Protein AF-A0A7C4AGH3-F1 (afdb_monomer_lite)

Organism: NCBI:txid270496

Structure (mmCIF, N/CA/C/O backbone):
data_AF-A0A7C4AGH3-F1
#
_entry.id   AF-A0A7C4AGH3-F1
#
loop_
_atom_site.group_PDB
_atom_site.id
_atom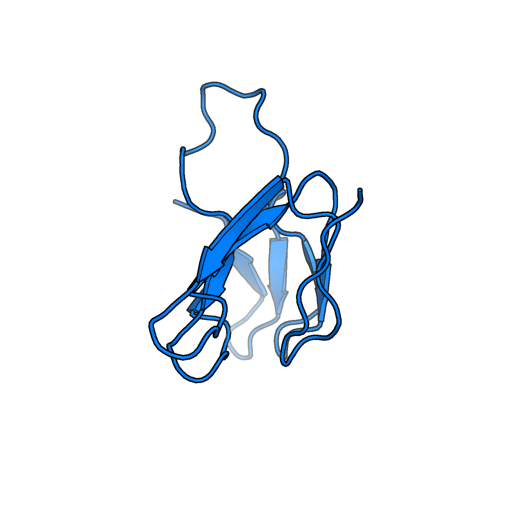_site.type_symbol
_atom_site.label_atom_id
_atom_site.label_alt_id
_atom_site.label_comp_id
_atom_site.label_asym_id
_atom_site.label_entity_id
_atom_site.label_seq_id
_atom_site.pdbx_PDB_ins_code
_atom_site.Cartn_x
_atom_site.Cartn_y
_atom_site.Cartn_z
_atom_site.occupancy
_atom_site.B_iso_or_equiv
_atom_site.auth_seq_id
_atom_site.auth_comp_id
_atom_site.auth_asym_id
_atom_site.auth_atom_id
_atom_site.pdbx_PDB_model_num
ATOM 1 N N . MET A 1 1 ? 8.895 9.320 -18.307 1.00 52.12 1 MET A N 1
ATOM 2 C CA . MET A 1 1 ? 8.225 8.017 -18.496 1.00 52.12 1 MET A CA 1
ATOM 3 C C . MET A 1 1 ? 7.557 7.686 -17.179 1.00 52.12 1 MET A C 1
ATOM 5 O O . MET A 1 1 ? 8.235 7.735 -16.166 1.00 52.12 1 MET A O 1
ATOM 9 N N . THR A 1 2 ? 6.245 7.472 -17.177 1.00 61.56 2 THR A N 1
ATOM 10 C CA . THR A 1 2 ? 5.486 7.131 -15.967 1.00 61.56 2 THR A CA 1
ATOM 11 C C . THR A 1 2 ? 5.610 5.631 -15.732 1.00 61.56 2 THR A C 1
ATOM 13 O O . THR A 1 2 ? 5.019 4.848 -16.471 1.00 61.56 2 THR A O 1
ATOM 16 N N . THR A 1 3 ? 6.412 5.229 -14.748 1.00 85.00 3 THR A N 1
ATOM 17 C CA . THR A 1 3 ? 6.564 3.816 -14.380 1.00 85.00 3 THR A CA 1
ATOM 18 C C . THR A 1 3 ? 5.343 3.380 -13.577 1.00 85.00 3 THR A C 1
ATOM 20 O O . THR A 1 3 ? 4.941 4.060 -12.636 1.00 85.00 3 THR A O 1
ATOM 23 N N . THR A 1 4 ? 4.736 2.265 -13.973 1.00 90.50 4 THR A N 1
ATOM 24 C CA . THR A 1 4 ? 3.620 1.615 -13.271 1.00 90.50 4 THR A CA 1
ATOM 25 C C . THR A 1 4 ? 4.032 0.173 -13.003 1.00 90.50 4 THR A C 1
ATOM 27 O O . THR A 1 4 ? 4.721 -0.419 -13.835 1.00 90.50 4 THR A O 1
ATOM 30 N N . ILE A 1 5 ? 3.647 -0.377 -11.855 1.00 90.62 5 ILE A N 1
ATOM 31 C CA . ILE A 1 5 ? 3.909 -1.769 -11.481 1.00 90.62 5 ILE A CA 1
ATOM 32 C C . ILE A 1 5 ? 2.591 -2.534 -11.372 1.00 90.62 5 ILE A C 1
ATOM 34 O O . ILE A 1 5 ? 1.608 -2.012 -10.849 1.00 90.62 5 ILE A O 1
ATOM 38 N N . ASP A 1 6 ? 2.565 -3.774 -11.847 1.00 90.19 6 ASP A N 1
ATOM 39 C CA . ASP A 1 6 ? 1.400 -4.640 -11.681 1.00 90.19 6 ASP A CA 1
ATOM 40 C C . ASP A 1 6 ? 1.417 -5.273 -10.289 1.00 90.19 6 ASP A C 1
ATOM 42 O O . ASP A 1 6 ? 2.420 -5.849 -9.860 1.00 90.19 6 ASP A O 1
ATOM 46 N N . THR A 1 7 ? 0.299 -5.174 -9.571 1.00 90.00 7 THR A N 1
ATOM 47 C CA . THR A 1 7 ? 0.148 -5.755 -8.233 1.00 90.00 7 THR A CA 1
ATOM 48 C C . THR A 1 7 ? -1.150 -6.550 -8.128 1.00 90.00 7 THR A C 1
ATOM 50 O O . THR A 1 7 ? -2.063 -6.417 -8.945 1.00 90.00 7 THR A O 1
ATOM 53 N N . ARG A 1 8 ? -1.277 -7.345 -7.061 1.00 90.44 8 ARG A N 1
ATOM 54 C CA . ARG A 1 8 ? -2.526 -8.054 -6.727 1.00 90.44 8 ARG A CA 1
ATOM 55 C C . ARG A 1 8 ? -3.698 -7.109 -6.422 1.00 90.44 8 ARG A C 1
ATOM 57 O O . ARG A 1 8 ? -4.840 -7.550 -6.426 1.00 90.44 8 ARG A O 1
ATOM 64 N N . TYR A 1 9 ? -3.411 -5.835 -6.167 1.00 90.44 9 TYR A N 1
ATOM 65 C CA . TYR A 1 9 ? -4.380 -4.786 -5.847 1.00 90.44 9 TYR A CA 1
ATOM 66 C C . TYR A 1 9 ? -4.646 -3.865 -7.049 1.00 90.44 9 TYR A C 1
ATOM 68 O O . TYR A 1 9 ? -5.197 -2.780 -6.887 1.00 90.44 9 TYR A O 1
ATOM 76 N N . GLY A 1 10 ? -4.236 -4.291 -8.249 1.00 88.75 10 GLY A N 1
ATOM 77 C CA . GLY A 1 10 ? -4.308 -3.511 -9.480 1.00 88.75 10 GLY A CA 1
ATOM 78 C C . GLY A 1 10 ? -2.980 -2.842 -9.855 1.00 88.75 10 GLY A C 1
ATOM 79 O O . GLY A 1 10 ? -1.977 -2.985 -9.145 1.00 88.75 10 GLY A O 1
ATOM 80 N N . PRO A 1 11 ? -2.946 -2.137 -10.996 1.00 90.12 11 PRO A N 1
ATOM 81 C CA . PRO A 1 11 ? -1.775 -1.386 -11.421 1.00 90.12 11 PRO A CA 1
ATOM 82 C C . PRO A 1 11 ? -1.509 -0.228 -10.458 1.00 90.12 11 PRO A C 1
ATOM 84 O O . PRO A 1 11 ? -2.412 0.534 -10.111 1.00 90.12 11 PRO A O 1
ATOM 87 N N . LEU A 1 12 ? -0.255 -0.086 -10.048 1.00 90.19 12 LEU A N 1
ATOM 88 C CA . LEU A 1 12 ? 0.191 0.911 -9.091 1.00 90.19 12 LEU A CA 1
ATOM 89 C C . LEU A 1 12 ? 1.172 1.870 -9.762 1.00 90.19 12 LEU A C 1
ATOM 91 O O . LEU A 1 12 ? 2.257 1.476 -10.187 1.00 90.19 12 LEU A O 1
ATOM 95 N N . GLY A 1 13 ? 0.789 3.137 -9.883 1.00 88.94 13 GLY A N 1
ATOM 96 C CA . GLY A 1 13 ? 1.638 4.154 -10.490 1.00 88.94 13 GLY A CA 1
ATOM 97 C C . GLY A 1 13 ? 0.930 5.495 -10.682 1.00 88.94 13 GLY A C 1
ATOM 98 O O . GLY A 1 13 ? -0.296 5.558 -10.574 1.00 88.94 13 GLY A O 1
ATOM 99 N N . PRO A 1 14 ? 1.683 6.570 -10.974 1.00 91.94 14 PRO A N 1
ATOM 100 C CA . PRO A 1 14 ? 3.134 6.608 -11.212 1.00 91.94 14 PRO A CA 1
ATOM 101 C C . PRO A 1 14 ? 3.986 6.285 -9.971 1.00 91.94 14 PRO A C 1
ATOM 103 O O . PRO A 1 14 ? 3.640 6.701 -8.867 1.00 91.94 14 PRO A O 1
ATOM 106 N N . VAL A 1 15 ? 5.113 5.587 -10.154 1.00 90.69 15 VAL A N 1
ATOM 107 C CA . VAL A 1 15 ? 6.137 5.374 -9.111 1.00 90.69 15 VAL A CA 1
ATOM 108 C C . VAL A 1 15 ? 7.455 6.065 -9.471 1.00 90.69 15 VAL A C 1
ATOM 110 O O . VAL A 1 15 ? 7.901 5.992 -10.618 1.00 90.69 15 VAL A O 1
ATOM 113 N N . ASP A 1 16 ? 8.074 6.715 -8.486 1.00 90.06 16 ASP A N 1
ATOM 114 C CA . ASP A 1 16 ? 9.401 7.341 -8.591 1.00 90.06 16 ASP A CA 1
ATOM 115 C C . ASP A 1 16 ? 10.520 6.310 -8.432 1.00 90.06 16 ASP A C 1
ATOM 117 O O . ASP A 1 16 ? 11.559 6.383 -9.090 1.00 90.06 16 ASP A O 1
ATOM 121 N N . HIS A 1 17 ? 10.304 5.330 -7.555 1.00 89.44 17 HIS A N 1
ATOM 122 C CA . HIS A 1 17 ? 11.264 4.274 -7.270 1.00 89.44 17 HIS A CA 1
ATOM 123 C C . HIS A 1 17 ? 10.554 2.939 -7.052 1.00 89.44 17 HIS A C 1
ATOM 125 O O . HIS A 1 17 ? 9.459 2.894 -6.491 1.00 89.44 17 HIS A O 1
ATOM 131 N N . VAL A 1 18 ? 11.196 1.852 -7.476 1.00 91.88 18 VAL A N 1
ATOM 132 C CA . VAL A 1 18 ? 10.765 0.478 -7.211 1.00 91.88 18 VAL A CA 1
ATOM 133 C C . VAL A 1 18 ? 11.991 -0.367 -6.891 1.00 91.88 18 VAL A C 1
ATOM 135 O O . VAL A 1 18 ? 12.935 -0.414 -7.682 1.00 91.88 18 VAL A O 1
ATOM 138 N N . GLU A 1 19 ? 11.967 -1.050 -5.751 1.00 92.06 19 GLU A N 1
ATOM 139 C CA . GLU A 1 19 ? 12.920 -2.112 -5.457 1.00 92.06 19 GLU A CA 1
ATOM 140 C C . GLU A 1 19 ? 12.366 -3.431 -5.996 1.00 92.06 19 GLU A C 1
ATOM 142 O O . GLU A 1 19 ? 11.218 -3.805 -5.733 1.00 92.06 19 GLU A O 1
ATOM 147 N N . GLN A 1 20 ? 13.186 -4.148 -6.761 1.00 90.94 20 GLN A N 1
ATOM 148 C CA . GLN A 1 20 ? 12.829 -5.445 -7.320 1.00 90.94 20 GLN A CA 1
ATOM 149 C C . GLN A 1 20 ? 13.590 -6.562 -6.618 1.00 90.94 20 GLN A C 1
ATOM 151 O O . GLN A 1 20 ? 14.790 -6.474 -6.371 1.00 90.94 20 GLN A O 1
ATOM 156 N N . GLY A 1 21 ? 12.879 -7.647 -6.343 1.00 86.75 21 GLY A N 1
ATOM 157 C CA . GLY A 1 21 ? 13.449 -8.870 -5.816 1.00 86.75 21 GLY A CA 1
ATOM 158 C C . GLY A 1 21 ? 14.087 -9.737 -6.905 1.00 86.75 21 GLY A C 1
ATOM 159 O O . GLY A 1 21 ? 13.976 -9.446 -8.098 1.00 86.75 21 GLY A O 1
ATOM 160 N N . PRO A 1 22 ? 14.695 -10.870 -6.514 1.00 79.62 22 PRO A N 1
ATOM 161 C CA . PRO A 1 22 ? 15.454 -11.741 -7.417 1.00 79.62 22 PRO A CA 1
ATOM 162 C C . PRO A 1 22 ? 14.663 -12.294 -8.615 1.00 79.62 22 PRO A C 1
ATOM 164 O O . PRO A 1 22 ? 15.258 -12.670 -9.619 1.00 79.62 22 PRO A O 1
ATOM 167 N N . ALA A 1 23 ? 13.333 -12.353 -8.512 1.00 81.00 23 ALA A N 1
ATOM 168 C CA . ALA A 1 23 ? 12.433 -12.839 -9.560 1.00 81.00 23 ALA A CA 1
ATOM 169 C C . ALA A 1 23 ? 11.707 -11.709 -10.320 1.00 81.00 23 ALA A C 1
ATOM 171 O O . ALA A 1 23 ? 10.736 -11.972 -11.023 1.00 81.00 23 ALA A O 1
ATOM 172 N N . GLY A 1 24 ? 12.126 -10.449 -10.147 1.00 81.19 24 GLY A N 1
ATOM 173 C CA . GLY A 1 24 ? 11.457 -9.280 -10.732 1.00 81.19 24 GLY A CA 1
ATOM 174 C C . GLY A 1 24 ? 10.175 -8.850 -10.005 1.00 81.19 24 GLY A C 1
ATOM 175 O O . GLY A 1 24 ? 9.515 -7.907 -10.433 1.00 81.19 24 GLY A O 1
ATOM 176 N N . SER A 1 25 ? 9.820 -9.507 -8.896 1.00 85.94 25 SER A N 1
ATOM 177 C CA . SER A 1 25 ? 8.721 -9.099 -8.015 1.00 85.94 25 SER A CA 1
ATOM 178 C C . SER A 1 25 ? 9.031 -7.758 -7.349 1.00 85.94 25 SER A C 1
ATOM 180 O O . SER A 1 25 ? 10.142 -7.581 -6.849 1.00 85.94 25 SER A O 1
ATOM 182 N N . ALA A 1 26 ? 8.064 -6.845 -7.259 1.00 90.31 26 ALA A N 1
ATOM 183 C CA . ALA A 1 26 ? 8.235 -5.628 -6.465 1.00 90.31 26 ALA A CA 1
ATOM 184 C C . ALA A 1 26 ? 8.381 -5.987 -4.976 1.00 90.31 26 ALA A C 1
ATOM 186 O O . ALA A 1 26 ? 7.543 -6.705 -4.435 1.00 90.31 26 ALA A O 1
ATOM 187 N N . LEU A 1 27 ? 9.445 -5.509 -4.329 1.00 93.44 27 LEU A N 1
ATOM 188 C CA . LEU A 1 27 ? 9.649 -5.607 -2.879 1.00 93.44 27 LEU A CA 1
ATOM 189 C C . LEU A 1 27 ? 9.178 -4.336 -2.179 1.00 93.44 27 LEU A C 1
ATOM 191 O O . LEU A 1 27 ? 8.539 -4.412 -1.130 1.00 93.44 27 LEU A O 1
ATOM 195 N N . SER A 1 28 ? 9.434 -3.186 -2.796 1.00 93.38 28 SER A N 1
ATOM 196 C CA . SER A 1 28 ? 8.979 -1.888 -2.323 1.00 93.38 28 SER A CA 1
ATOM 197 C C . SER A 1 28 ? 8.763 -0.923 -3.482 1.00 93.38 28 SER A C 1
ATOM 199 O O . SER A 1 28 ? 9.301 -1.110 -4.579 1.00 93.38 28 SER A O 1
ATOM 201 N N . CYS A 1 29 ? 7.960 0.115 -3.263 1.00 92.38 29 CYS A N 1
ATOM 202 C CA . CYS A 1 29 ? 7.875 1.225 -4.203 1.00 92.38 29 CYS A CA 1
ATOM 203 C C . CYS A 1 29 ? 7.531 2.553 -3.528 1.00 92.38 29 CYS A C 1
ATOM 205 O O . CYS A 1 29 ? 6.812 2.602 -2.528 1.00 92.38 29 CYS A O 1
ATOM 207 N N . VAL A 1 30 ? 8.006 3.636 -4.142 1.00 91.56 30 VAL A N 1
ATOM 208 C CA . VAL A 1 30 ? 7.717 5.022 -3.768 1.00 91.56 30 VAL A CA 1
ATOM 209 C C . VAL A 1 30 ? 6.796 5.625 -4.831 1.00 91.56 30 VAL A C 1
ATOM 211 O O . VAL A 1 30 ? 7.223 5.761 -5.982 1.00 91.56 30 VAL A O 1
ATOM 214 N N . PRO A 1 31 ? 5.541 5.971 -4.496 1.00 91.69 31 PRO A N 1
ATOM 215 C CA . PRO A 1 31 ? 4.646 6.665 -5.415 1.00 91.69 31 PRO A CA 1
ATOM 216 C C . PRO A 1 31 ? 5.181 8.050 -5.792 1.00 91.69 31 PRO A C 1
ATOM 218 O O . PRO A 1 31 ? 5.662 8.780 -4.932 1.00 91.69 31 PRO A O 1
ATOM 221 N N . ALA A 1 32 ? 5.016 8.442 -7.055 1.00 90.62 32 ALA A N 1
ATOM 222 C CA . ALA A 1 32 ? 5.331 9.796 -7.530 1.00 90.62 32 ALA A CA 1
ATOM 223 C C . ALA A 1 32 ? 4.206 10.813 -7.243 1.00 90.62 32 ALA A C 1
ATOM 225 O O . ALA A 1 32 ? 4.265 11.975 -7.646 1.00 90.62 32 ALA A O 1
ATOM 226 N N . GLY A 1 33 ? 3.122 10.359 -6.614 1.00 90.19 33 GLY A N 1
ATOM 227 C CA . GLY A 1 33 ? 1.922 11.135 -6.334 1.00 90.19 33 GLY A CA 1
ATOM 228 C C . GLY A 1 33 ? 0.855 10.279 -5.659 1.00 90.19 33 GLY A C 1
ATOM 229 O O . GLY A 1 33 ? 1.119 9.148 -5.250 1.00 90.19 33 GLY A O 1
ATOM 230 N N . ALA A 1 34 ? -0.361 10.818 -5.559 1.00 91.50 34 ALA A N 1
ATOM 231 C CA . ALA A 1 34 ? -1.479 10.136 -4.919 1.00 91.50 34 ALA A CA 1
ATOM 232 C C . ALA A 1 34 ? -1.800 8.802 -5.603 1.00 91.50 34 ALA A C 1
ATOM 234 O O . ALA A 1 34 ? -2.223 8.760 -6.759 1.00 91.50 34 ALA A O 1
ATOM 235 N N . VAL A 1 35 ? -1.626 7.719 -4.850 1.00 92.19 35 VAL A N 1
ATOM 236 C CA . VAL A 1 35 ? -1.876 6.346 -5.283 1.00 92.19 35 VAL A CA 1
ATOM 237 C C . VAL A 1 35 ? -2.653 5.634 -4.185 1.00 92.19 35 VAL A C 1
ATOM 239 O O . VAL A 1 35 ? -2.276 5.693 -3.014 1.00 92.19 35 VAL A O 1
ATOM 242 N N . SER A 1 36 ? -3.729 4.945 -4.564 1.00 92.50 36 SER A N 1
ATOM 243 C CA . SER A 1 36 ? -4.527 4.142 -3.638 1.00 92.50 36 SER A CA 1
ATOM 244 C C . SER A 1 36 ? -4.529 2.673 -4.037 1.00 92.50 36 SER A C 1
ATOM 246 O O . SER A 1 36 ? -4.544 2.361 -5.224 1.00 92.50 36 SER A O 1
ATOM 248 N N . LEU A 1 37 ? -4.585 1.792 -3.042 1.00 92.31 37 LEU A N 1
ATOM 249 C CA . LEU A 1 37 ? -4.781 0.359 -3.220 1.00 92.31 37 LEU A CA 1
ATOM 250 C C . LEU A 1 37 ? -6.164 -0.028 -2.697 1.00 92.31 37 LEU A C 1
ATOM 252 O O . LEU A 1 37 ? -6.534 0.350 -1.582 1.00 92.31 37 LEU A O 1
ATOM 256 N N . ASP A 1 38 ? -6.906 -0.809 -3.478 1.00 92.00 38 ASP A N 1
ATOM 257 C CA . ASP A 1 38 ? -8.147 -1.430 -3.020 1.00 92.00 38 ASP A CA 1
ATOM 258 C C . ASP A 1 38 ? -7.803 -2.701 -2.241 1.00 92.00 38 ASP A C 1
ATOM 260 O O . ASP A 1 38 ? -7.454 -3.737 -2.806 1.00 92.00 38 ASP A O 1
ATOM 264 N N . THR A 1 39 ? -7.850 -2.606 -0.914 1.00 89.50 39 THR A N 1
ATOM 265 C CA . THR A 1 39 ? -7.507 -3.705 -0.005 1.00 89.50 39 THR A CA 1
ATOM 266 C C . THR A 1 39 ? -8.769 -4.329 0.597 1.00 89.50 39 THR A C 1
ATOM 268 O O . THR A 1 39 ? -9.833 -3.705 0.590 1.00 89.50 39 THR A O 1
ATOM 271 N N . PRO A 1 40 ? -8.679 -5.522 1.215 1.00 89.12 40 PRO A N 1
ATOM 272 C CA . PRO A 1 40 ? -9.787 -6.072 1.999 1.00 89.12 40 PRO A CA 1
ATOM 273 C C . PRO A 1 40 ? -10.259 -5.170 3.152 1.00 89.12 40 PRO A C 1
ATOM 275 O O . PRO A 1 40 ? -11.365 -5.354 3.649 1.00 89.12 40 PRO A O 1
ATOM 278 N N . LEU A 1 41 ? -9.437 -4.204 3.579 1.00 87.50 41 LEU A N 1
ATOM 279 C CA . LEU A 1 41 ? -9.761 -3.222 4.620 1.00 87.50 41 LEU A CA 1
ATOM 280 C C . LEU A 1 41 ? -10.353 -1.920 4.051 1.00 87.50 41 LEU A C 1
ATOM 282 O O . LEU A 1 41 ? -10.613 -0.983 4.803 1.00 87.50 41 LEU A O 1
ATOM 286 N N . GLY A 1 42 ? -10.566 -1.855 2.735 1.00 89.12 42 GLY A N 1
ATOM 287 C CA . GLY A 1 42 ? -11.005 -0.667 2.014 1.00 89.12 42 GLY A CA 1
ATOM 288 C C . GLY A 1 42 ? -9.899 -0.048 1.162 1.00 89.12 42 GLY A C 1
ATOM 289 O O . GLY A 1 42 ? -8.805 -0.601 1.003 1.00 89.12 42 GLY A O 1
ATOM 290 N N . ARG A 1 43 ? -10.209 1.113 0.586 1.00 91.44 43 ARG A N 1
ATOM 291 C CA . ARG A 1 43 ? -9.296 1.862 -0.277 1.00 91.44 43 ARG A CA 1
ATOM 292 C C . ARG A 1 43 ? -8.328 2.683 0.570 1.00 91.44 43 ARG A C 1
ATOM 294 O O . ARG A 1 43 ? -8.757 3.582 1.288 1.00 91.44 43 ARG A O 1
ATOM 301 N N . LEU A 1 44 ? -7.035 2.386 0.469 1.00 92.56 44 LEU A N 1
ATOM 302 C CA . LEU A 1 44 ? -5.982 3.016 1.270 1.00 92.56 44 LEU A CA 1
ATOM 303 C C . LEU A 1 44 ? -5.039 3.820 0.379 1.00 92.56 44 LEU A C 1
ATOM 305 O O . LEU A 1 44 ? -4.522 3.283 -0.598 1.00 92.56 44 LEU A O 1
A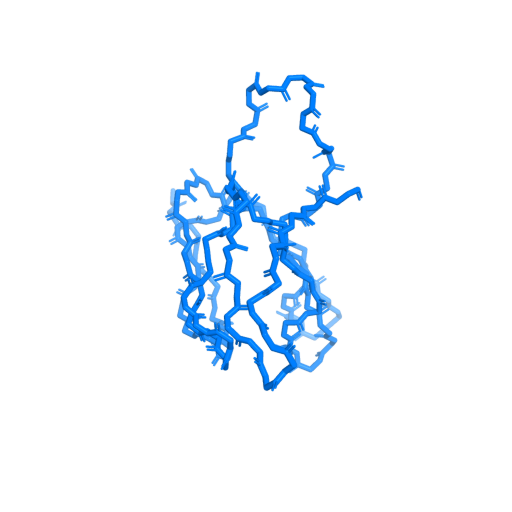TOM 309 N N . THR A 1 45 ? -4.800 5.088 0.716 1.00 93.06 45 THR A N 1
ATOM 310 C CA . THR A 1 45 ? -3.891 5.968 -0.035 1.00 93.06 45 THR A CA 1
ATOM 311 C C . THR A 1 45 ? -2.498 5.932 0.577 1.00 93.06 45 THR A C 1
ATOM 313 O O . THR A 1 45 ? -2.316 6.290 1.742 1.00 93.06 45 THR A O 1
ATOM 316 N N . ALA A 1 46 ? -1.523 5.498 -0.219 1.00 92.50 46 ALA A N 1
ATOM 317 C CA . ALA A 1 46 ? -0.129 5.439 0.187 1.00 92.50 46 ALA A CA 1
ATOM 318 C C . ALA A 1 46 ? 0.455 6.843 0.339 1.00 92.50 46 ALA A C 1
ATOM 320 O O . ALA A 1 46 ? 0.059 7.768 -0.367 1.00 92.50 46 ALA A O 1
ATOM 321 N N . GLN A 1 47 ? 1.421 6.982 1.237 1.00 90.94 47 GLN A N 1
ATOM 322 C CA . GLN A 1 47 ? 2.161 8.214 1.434 1.00 90.94 47 GLN A CA 1
ATOM 323 C C . GLN A 1 47 ? 2.957 8.567 0.173 1.00 90.94 47 GLN A C 1
ATOM 325 O O . GLN A 1 47 ? 3.688 7.740 -0.373 1.00 90.94 47 GLN A O 1
ATOM 330 N N . PHE A 1 48 ? 2.831 9.814 -0.263 1.00 89.31 48 PHE A N 1
ATOM 331 C CA . PHE A 1 48 ? 3.582 10.381 -1.387 1.00 89.31 48 PHE A CA 1
ATOM 332 C C . PHE A 1 48 ? 4.123 11.782 -1.071 1.00 89.31 48 PHE A C 1
ATOM 334 O O . PHE A 1 48 ? 4.978 12.300 -1.788 1.00 89.31 48 PHE A O 1
ATOM 341 N N . SER A 1 49 ? 3.664 12.407 0.019 1.00 85.44 49 SER A N 1
ATOM 342 C CA . SER A 1 49 ? 4.166 13.704 0.469 1.00 85.44 49 SER A CA 1
ATOM 343 C C . SER A 1 49 ? 5.567 13.588 1.075 1.00 85.44 49 SER A C 1
ATOM 345 O O . SER A 1 49 ? 5.740 13.061 2.172 1.00 85.44 49 SER A O 1
ATOM 347 N N . THR A 1 50 ? 6.570 14.148 0.395 1.00 66.94 50 THR A N 1
ATOM 348 C CA . THR A 1 50 ? 7.991 14.119 0.805 1.00 66.94 50 THR A CA 1
ATOM 349 C C . THR A 1 50 ? 8.473 15.397 1.510 1.00 66.94 50 THR A C 1
ATOM 351 O O . THR A 1 50 ? 9.611 15.456 1.974 1.00 66.94 50 THR A O 1
ATOM 354 N N . GLY A 1 51 ? 7.626 16.431 1.595 1.00 60.16 51 GLY A N 1
ATOM 355 C CA . GLY A 1 51 ? 8.014 17.785 2.020 1.00 60.16 51 GLY A CA 1
ATOM 356 C C . GLY A 1 51 ? 7.936 18.084 3.521 1.00 60.16 51 GLY A C 1
AT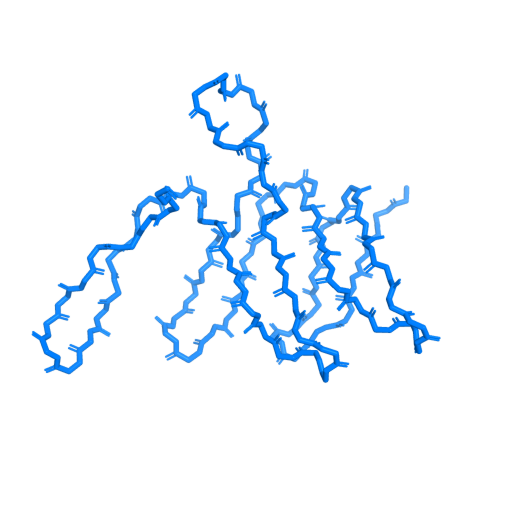OM 357 O O . GLY A 1 51 ? 8.407 19.136 3.951 1.00 60.16 51 GLY A O 1
ATOM 358 N N . ASP A 1 52 ? 7.359 17.195 4.328 1.00 63.41 52 ASP A N 1
ATOM 359 C CA . ASP A 1 52 ? 7.270 17.400 5.775 1.00 63.41 52 ASP A CA 1
ATOM 360 C C . ASP A 1 52 ? 8.436 16.690 6.470 1.00 63.41 52 ASP A C 1
ATOM 362 O O . ASP A 1 52 ? 8.491 15.462 6.519 1.00 63.41 52 ASP A O 1
ATOM 366 N N . MET A 1 53 ? 9.373 17.462 7.031 1.00 62.50 53 MET A N 1
ATOM 367 C CA . MET A 1 53 ? 10.527 16.935 7.775 1.00 62.50 53 MET A CA 1
ATOM 368 C C . MET A 1 53 ? 10.134 16.060 8.978 1.00 62.50 53 MET A C 1
ATOM 370 O O . MET A 1 53 ? 10.996 15.384 9.536 1.00 62.50 53 MET A O 1
ATOM 374 N N . ARG A 1 54 ? 8.863 16.091 9.401 1.00 68.62 54 ARG A N 1
ATOM 375 C CA . ARG A 1 54 ? 8.325 15.265 10.488 1.00 68.62 54 ARG A CA 1
ATOM 376 C C . ARG A 1 54 ? 7.805 13.910 10.018 1.00 68.62 54 ARG A C 1
ATOM 378 O O . ARG A 1 54 ? 7.533 13.062 10.863 1.00 68.62 54 ARG A O 1
ATOM 385 N N . ARG A 1 55 ? 7.646 13.695 8.708 1.00 70.19 55 ARG A N 1
ATOM 386 C CA . ARG A 1 55 ? 7.200 12.404 8.177 1.00 70.19 55 ARG A CA 1
ATOM 387 C C . ARG A 1 55 ? 8.359 11.401 8.208 1.00 70.19 55 ARG A C 1
ATOM 389 O O . ARG A 1 55 ? 9.475 11.751 7.810 1.00 70.19 55 ARG A O 1
ATOM 396 N N . PRO A 1 56 ? 8.127 10.161 8.674 1.00 66.62 56 PRO A N 1
ATOM 397 C CA . PRO A 1 56 ? 9.150 9.126 8.647 1.00 66.62 56 PRO A CA 1
ATOM 398 C C . PRO A 1 56 ? 9.656 8.899 7.221 1.00 66.62 56 PRO A C 1
ATOM 400 O O . PRO A 1 56 ? 8.869 8.780 6.285 1.00 66.62 56 PRO A O 1
ATOM 403 N N . LYS A 1 57 ? 10.978 8.806 7.051 1.00 71.00 57 LYS A N 1
ATOM 404 C CA . LYS A 1 57 ? 11.577 8.351 5.792 1.00 71.00 57 LYS A CA 1
ATOM 405 C C . LYS A 1 57 ? 11.462 6.832 5.724 1.00 71.00 57 LYS A C 1
ATOM 407 O O . LYS A 1 57 ? 12.385 6.129 6.127 1.00 71.00 57 LYS A O 1
ATOM 412 N N . VAL A 1 58 ? 10.316 6.344 5.266 1.00 78.50 58 VAL A N 1
ATOM 413 C CA . VAL A 1 58 ? 10.061 4.916 5.050 1.00 78.50 58 VAL A CA 1
ATOM 414 C C . VAL A 1 58 ? 9.745 4.641 3.591 1.00 78.50 58 VAL A C 1
ATOM 416 O O . VAL A 1 58 ? 9.394 5.547 2.837 1.00 7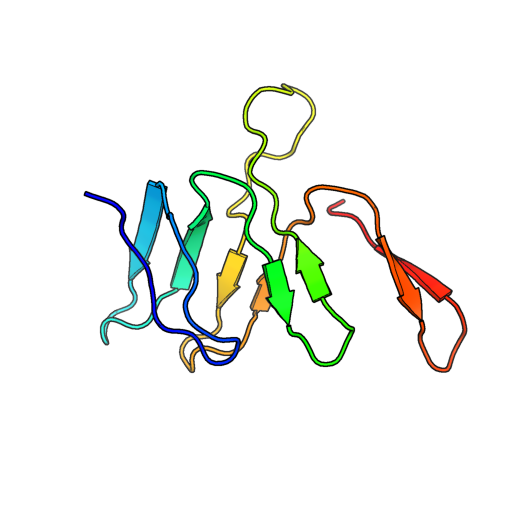8.50 58 VAL A O 1
ATOM 419 N N . GLU A 1 59 ? 9.841 3.375 3.203 1.00 88.31 59 GLU A N 1
ATOM 420 C CA . GLU A 1 59 ? 9.273 2.912 1.945 1.00 88.31 59 GLU A CA 1
ATOM 421 C C . GLU A 1 59 ? 7.744 2.885 2.067 1.00 88.31 59 GLU A C 1
ATOM 423 O O . GLU A 1 59 ? 7.220 2.144 2.908 1.00 88.31 59 GLU A O 1
ATOM 428 N N . PRO A 1 60 ? 7.007 3.688 1.276 1.00 89.94 60 PRO A N 1
ATOM 429 C CA . PRO A 1 60 ? 5.575 3.858 1.491 1.00 89.94 60 PRO A CA 1
ATOM 430 C C . PRO A 1 60 ? 4.770 2.582 1.293 1.00 89.94 60 PRO A C 1
ATOM 432 O O . PRO A 1 60 ? 3.737 2.405 1.929 1.00 89.94 60 PRO A O 1
ATOM 435 N N . ILE A 1 61 ? 5.214 1.699 0.405 1.00 93.44 61 ILE A N 1
ATOM 436 C CA . ILE A 1 61 ? 4.542 0.438 0.112 1.00 93.44 61 ILE A CA 1
ATOM 437 C C . ILE A 1 61 ? 5.609 -0.646 0.070 1.00 93.44 61 ILE A C 1
ATOM 439 O O . ILE A 1 61 ? 6.581 -0.519 -0.675 1.00 93.44 61 ILE A O 1
ATOM 443 N N . THR A 1 62 ? 5.411 -1.718 0.836 1.00 94.81 62 THR A N 1
ATOM 444 C CA . THR A 1 62 ? 6.259 -2.912 0.779 1.00 94.81 62 THR A CA 1
ATOM 445 C C . THR A 1 62 ? 5.426 -4.164 0.561 1.00 94.81 62 THR A C 1
ATOM 447 O O . THR A 1 62 ? 4.260 -4.245 0.966 1.00 94.81 62 THR A O 1
ATOM 450 N N . PHE A 1 63 ? 6.037 -5.166 -0.057 1.00 94.56 63 PHE A N 1
ATOM 451 C CA . PHE A 1 63 ? 5.407 -6.428 -0.406 1.00 94.56 63 PHE A CA 1
ATOM 452 C C . PHE A 1 63 ? 6.185 -7.614 0.166 1.00 94.56 63 PHE A C 1
ATOM 454 O O . PHE A 1 63 ? 7.393 -7.567 0.408 1.00 94.56 63 PHE A O 1
ATOM 461 N N . HIS A 1 64 ? 5.473 -8.713 0.383 1.00 94.25 64 HIS A N 1
ATOM 462 C CA . HIS A 1 64 ? 6.089 -10.022 0.547 1.00 94.25 64 HIS A CA 1
ATOM 463 C C . HIS A 1 64 ? 6.616 -10.530 -0.807 1.00 94.25 64 HIS A C 1
ATOM 465 O O . HIS A 1 64 ? 6.126 -10.091 -1.847 1.00 94.25 64 HIS A O 1
ATOM 471 N N . PRO A 1 65 ? 7.557 -11.497 -0.831 1.00 90.00 65 PRO A N 1
ATOM 472 C CA . PRO A 1 65 ? 8.080 -12.060 -2.082 1.00 90.00 65 PRO A CA 1
ATOM 473 C C . PRO A 1 65 ? 7.017 -12.648 -3.018 1.00 90.00 65 PRO A C 1
ATOM 475 O O . PRO A 1 65 ? 7.261 -12.801 -4.209 1.00 90.00 65 PRO A O 1
ATOM 478 N N . ASP A 1 66 ? 5.840 -12.992 -2.493 1.00 90.69 66 ASP A N 1
ATOM 479 C CA . ASP A 1 66 ? 4.729 -13.492 -3.295 1.00 90.69 66 ASP A CA 1
ATOM 480 C C . ASP A 1 66 ? 3.882 -12.366 -3.933 1.00 90.69 66 ASP A C 1
ATOM 482 O O . ASP A 1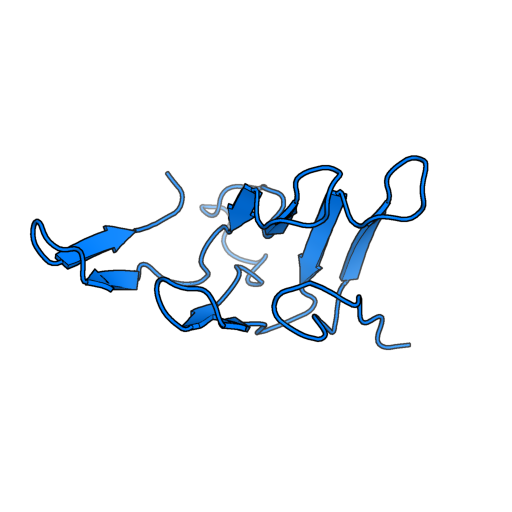 66 ? 3.022 -12.642 -4.768 1.00 90.69 66 ASP A O 1
ATOM 486 N N . GLY A 1 67 ? 4.122 -11.101 -3.579 1.00 90.38 67 GLY A N 1
ATOM 487 C CA . GLY A 1 67 ? 3.391 -9.929 -4.066 1.00 90.38 67 GLY A CA 1
ATOM 488 C C . GLY A 1 67 ? 2.204 -9.509 -3.195 1.00 90.38 67 GLY A C 1
ATOM 489 O O . GLY A 1 67 ? 1.432 -8.638 -3.598 1.00 90.38 67 GLY A O 1
ATOM 490 N N . THR A 1 68 ? 2.016 -10.113 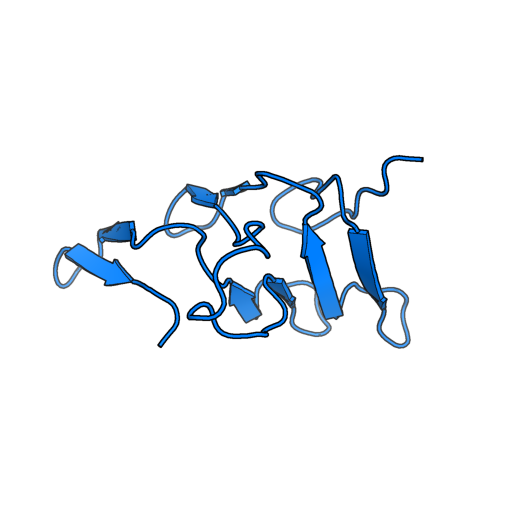-2.016 1.00 93.50 68 THR A N 1
ATOM 491 C CA . THR A 1 68 ? 1.021 -9.638 -1.039 1.00 93.50 68 THR A CA 1
ATOM 492 C C . THR A 1 68 ? 1.506 -8.358 -0.363 1.00 93.50 68 THR A C 1
ATOM 494 O O . THR A 1 68 ? 2.695 -8.241 -0.064 1.00 93.50 68 THR A O 1
ATOM 497 N N . LEU A 1 69 ? 0.603 -7.409 -0.092 1.00 93.38 69 LEU A N 1
ATOM 498 C CA . LEU A 1 69 ? 0.936 -6.182 0.634 1.00 93.38 69 LEU A CA 1
ATOM 499 C C . LEU A 1 69 ? 1.438 -6.546 2.034 1.00 93.38 69 LEU A C 1
ATOM 501 O O . LEU A 1 69 ? 0.729 -7.196 2.800 1.00 93.38 69 LEU A O 1
ATOM 505 N N . LYS A 1 70 ? 2.665 -6.132 2.345 1.00 93.56 70 LYS A N 1
ATOM 506 C CA . LYS A 1 70 ? 3.307 -6.336 3.646 1.00 93.56 70 LYS A CA 1
ATOM 507 C C . LYS A 1 70 ? 3.093 -5.128 4.551 1.00 93.56 70 LYS A C 1
ATOM 509 O O . LYS A 1 70 ? 2.741 -5.289 5.715 1.00 93.56 70 LYS A O 1
ATOM 514 N N . SER A 1 71 ? 3.297 -3.923 4.024 1.00 92.12 71 SER A N 1
ATOM 515 C CA . SER A 1 71 ? 3.014 -2.679 4.739 1.00 92.12 71 SER A CA 1
ATOM 516 C C . SER A 1 71 ? 2.643 -1.559 3.778 1.00 92.12 71 SER A C 1
ATOM 518 O O . SER A 1 71 ? 3.097 -1.528 2.635 1.00 92.12 71 SER A O 1
ATOM 520 N N . ILE A 1 72 ? 1.842 -0.621 4.278 1.00 92.19 72 ILE A N 1
ATOM 521 C CA . ILE A 1 72 ? 1.536 0.643 3.616 1.00 92.19 72 ILE A CA 1
ATOM 522 C C . ILE A 1 72 ? 1.633 1.774 4.644 1.00 92.19 72 ILE A C 1
ATOM 524 O O . ILE A 1 72 ? 0.954 1.748 5.669 1.00 92.19 72 ILE A O 1
ATOM 528 N N . ALA A 1 73 ? 2.494 2.754 4.389 1.00 92.00 73 ALA A N 1
ATOM 529 C CA . ALA A 1 73 ? 2.469 4.031 5.081 1.00 92.00 73 ALA A CA 1
ATOM 530 C C . ALA A 1 73 ? 1.360 4.875 4.456 1.00 92.00 73 ALA A C 1
ATOM 532 O O . ALA A 1 73 ? 1.360 5.088 3.244 1.00 92.00 73 ALA A O 1
ATOM 533 N N . LEU A 1 74 ? 0.400 5.323 5.260 1.00 92.06 74 LEU A N 1
ATOM 534 C CA . LEU A 1 74 ? -0.736 6.093 4.764 1.00 92.06 74 LEU A CA 1
ATOM 535 C C . LEU A 1 74 ? -0.384 7.575 4.640 1.00 92.06 74 LEU A C 1
ATOM 537 O O . LEU A 1 74 ? 0.344 8.123 5.468 1.00 92.06 74 LEU A O 1
ATOM 541 N N . GLU A 1 75 ? -0.926 8.233 3.616 1.00 91.50 75 GLU A N 1
ATOM 542 C CA . GLU A 1 75 ? -0.777 9.683 3.458 1.00 91.50 75 GLU A CA 1
ATOM 543 C C . GLU A 1 75 ? -1.449 10.448 4.610 1.00 91.50 75 GLU A C 1
ATOM 545 O O . GLU A 1 75 ? -0.885 11.418 5.131 1.00 91.50 75 GLU A O 1
ATOM 550 N N . GLU A 1 76 ? -2.619 9.961 5.030 1.00 89.25 76 GLU A N 1
ATOM 551 C CA . GLU A 1 76 ? -3.448 10.509 6.100 1.00 89.25 76 GLU A CA 1
ATOM 552 C C . GLU A 1 76 ? -3.868 9.408 7.080 1.00 89.25 76 GLU A C 1
ATOM 554 O O . GLU A 1 76 ? -4.091 8.251 6.702 1.00 89.25 76 GLU A O 1
ATOM 559 N N . ARG A 1 77 ? -4.022 9.785 8.354 1.00 89.88 77 ARG A N 1
ATOM 560 C CA . ARG A 1 77 ? -4.619 8.924 9.378 1.00 89.88 77 ARG A CA 1
ATOM 561 C C . ARG A 1 77 ? -6.019 8.516 8.927 1.00 89.88 77 ARG A C 1
ATOM 563 O O . ARG A 1 77 ? -6.867 9.371 8.694 1.00 89.88 77 ARG A O 1
ATOM 570 N N . THR A 1 78 ? -6.257 7.214 8.831 1.00 90.62 78 THR A N 1
ATOM 571 C CA . THR A 1 78 ? -7.504 6.662 8.290 1.00 90.62 78 THR A CA 1
ATOM 572 C C . THR A 1 78 ? -8.203 5.823 9.355 1.00 90.62 78 THR A C 1
ATOM 574 O O . THR A 1 78 ? -7.559 5.046 10.056 1.00 90.62 78 THR A O 1
ATOM 577 N N . GLU A 1 79 ? -9.519 5.962 9.501 1.00 92.25 79 GLU A N 1
ATOM 578 C CA . GLU A 1 79 ? -10.310 5.062 10.345 1.00 92.25 79 GLU A CA 1
ATOM 579 C C . GLU A 1 79 ? -10.694 3.813 9.553 1.00 92.25 79 GLU A C 1
ATOM 581 O O . GLU A 1 79 ? -11.403 3.894 8.551 1.00 92.25 79 GLU A O 1
ATOM 586 N N . ILE A 1 80 ? -10.233 2.648 10.007 1.00 91.06 80 ILE A N 1
ATOM 587 C CA . ILE A 1 80 ? -10.590 1.363 9.410 1.00 91.06 80 ILE A CA 1
ATOM 588 C C . ILE A 1 80 ? -11.673 0.705 10.269 1.00 91.06 80 ILE A C 1
ATOM 590 O O . ILE A 1 80 ? -11.444 0.470 11.461 1.00 91.06 80 ILE A O 1
ATOM 594 N N . PRO A 1 81 ? -12.844 0.365 9.699 1.00 89.06 81 PRO A N 1
ATOM 595 C CA . PRO A 1 81 ? -13.847 -0.404 10.414 1.00 89.06 81 PRO A CA 1
ATOM 596 C C . PRO A 1 81 ? -13.329 -1.826 10.641 1.00 89.06 81 PRO A C 1
ATOM 598 O O . PRO A 1 81 ? -12.999 -2.543 9.698 1.00 89.06 81 PRO A O 1
ATOM 601 N N . THR A 1 82 ? -13.278 -2.255 11.898 1.00 87.94 82 THR A N 1
ATOM 602 C CA . THR A 1 82 ? -12.959 -3.641 12.258 1.00 87.94 82 THR A CA 1
ATOM 603 C C . THR A 1 82 ? -14.116 -4.259 13.044 1.00 87.94 82 THR A C 1
ATOM 605 O O . THR A 1 82 ? -14.921 -3.523 13.621 1.00 87.94 82 THR A O 1
ATOM 608 N N . PRO A 1 83 ? -14.215 -5.600 13.135 1.00 90.31 83 PRO A N 1
ATOM 609 C CA . PRO A 1 83 ? -15.237 -6.252 13.957 1.00 90.31 83 PRO A CA 1
ATOM 610 C C . PRO A 1 83 ? -15.212 -5.853 15.443 1.00 90.31 83 PRO A C 1
ATOM 612 O O . PRO A 1 83 ? -16.220 -6.002 16.126 1.00 90.31 83 PRO A O 1
ATOM 615 N N . LEU A 1 84 ? -14.080 -5.344 15.945 1.00 92.12 84 LEU A N 1
ATOM 616 C CA . LEU A 1 84 ? -13.925 -4.863 17.323 1.00 92.12 84 LEU A CA 1
ATOM 617 C C . LEU A 1 84 ? -14.220 -3.358 17.477 1.00 92.12 84 LEU A C 1
ATOM 619 O O . LEU A 1 84 ? -14.115 -2.827 18.579 1.00 92.12 84 LEU A O 1
ATOM 623 N N . GLY A 1 85 ? -14.589 -2.678 16.388 1.00 91.69 85 GLY A N 1
ATOM 624 C CA . GLY A 1 85 ? -14.802 -1.233 16.322 1.00 91.69 85 GLY A CA 1
ATOM 625 C C . GLY A 1 85 ? -13.870 -0.541 15.318 1.00 91.69 85 GLY A C 1
ATOM 626 O O . GLY A 1 85 ? -12.962 -1.170 14.767 1.00 91.69 85 GLY A O 1
ATOM 627 N N . PRO A 1 86 ? -14.096 0.749 15.030 1.00 91.94 86 PRO A N 1
ATOM 628 C CA . PRO A 1 86 ? -13.196 1.526 14.188 1.00 91.94 86 PRO A CA 1
ATOM 629 C C . PRO A 1 86 ? -11.829 1.680 14.865 1.00 91.94 86 PRO A C 1
ATOM 631 O O . PRO A 1 86 ? -11.740 2.020 16.045 1.00 91.94 86 PRO A O 1
ATOM 634 N N . VAL A 1 87 ? -10.763 1.433 14.108 1.00 91.31 87 VAL A N 1
ATOM 635 C CA . VAL A 1 87 ? -9.377 1.625 14.544 1.00 91.31 87 VAL A CA 1
ATOM 636 C C . VAL A 1 87 ? -8.754 2.704 13.675 1.00 91.31 87 VAL A C 1
ATOM 638 O O . VAL A 1 87 ? -8.737 2.590 12.450 1.00 91.31 87 VAL A O 1
ATOM 641 N N . ALA A 1 88 ? -8.228 3.749 14.306 1.00 89.94 88 ALA A N 1
ATOM 642 C CA . ALA A 1 88 ? -7.459 4.759 13.602 1.00 89.94 88 ALA A CA 1
ATOM 643 C C . ALA A 1 88 ? -6.050 4.230 13.316 1.00 89.94 88 ALA A C 1
ATOM 645 O O . ALA A 1 88 ? -5.301 3.925 14.245 1.00 89.94 88 ALA A O 1
ATOM 646 N N . VAL A 1 89 ? -5.707 4.128 12.037 1.00 87.88 89 VAL A N 1
ATOM 647 C CA . VAL A 1 89 ? -4.398 3.676 11.570 1.00 87.88 89 VAL A CA 1
ATOM 648 C C . VAL A 1 89 ? -3.591 4.842 11.015 1.00 87.88 89 VAL A C 1
ATOM 650 O O . VAL A 1 89 ? -4.080 5.667 10.244 1.00 87.88 89 VAL A O 1
ATOM 653 N N . GLU A 1 90 ? -2.331 4.886 11.417 1.00 81.19 90 GLU A N 1
ATOM 654 C CA . GLU A 1 90 ? -1.295 5.779 10.914 1.00 81.19 90 GLU A CA 1
ATOM 655 C C . GLU A 1 90 ? 0.050 5.050 11.004 1.00 81.19 90 GLU A C 1
ATOM 657 O O . GLU A 1 90 ? 0.166 4.033 11.694 1.00 81.19 90 GLU A O 1
ATOM 662 N N . LEU A 1 91 ? 1.060 5.544 10.290 1.00 70.94 91 LEU A N 1
ATOM 663 C CA . LEU A 1 91 ? 2.423 5.066 10.479 1.00 70.94 91 LEU A CA 1
ATOM 664 C C . LEU A 1 91 ? 2.986 5.695 11.765 1.00 70.94 91 LEU A C 1
ATOM 666 O O . LEU A 1 91 ? 3.062 6.921 11.848 1.00 70.94 91 LEU A O 1
ATOM 670 N N . VAL A 1 92 ? 3.363 4.857 12.736 1.00 59.25 92 VAL A N 1
ATOM 671 C CA . VAL A 1 92 ? 4.013 5.253 14.003 1.00 59.25 92 VAL A CA 1
ATOM 672 C C . VAL A 1 92 ? 5.523 5.098 13.896 1.00 59.25 92 VAL A C 1
ATOM 674 O O . VAL A 1 92 ? 5.959 4.063 13.343 1.00 59.25 92 VAL A O 1
#

Secondary structure (DSSP, 8-state):
--EEEEETTEEEEEEEEEEE-TTS-EEEEEESS-EEEEETTEEEEEP-----TTS----SEEE-TTS-EEEE-BSS-EEEEETTEEEEE---

Foldseek 3Di:
DQDWDQAPQGIWTSWPDFDADPVRATFFTAHCDWTWGQDPQGIFTWANDPPDPPDDPDRQWGADPVRHTPDHAGNDFDFGQDPVGTDTDHDD

pLDDT: mean 86.81, std 9.37, range [52.12, 94.81]

Radius of gyration: 13.33 Å; chains: 1; bounding box: 31×31×36 Å

Sequence (92 aa):
MTTTIDTRYGPLGPVDHVEQGPAGSALSCVPAGAVSLDTPLGRLTAQFSTGDMRRPKVEPITFHPDGTLKSIALEERTEIPTPLGPVAVELV